Protein AF-G8PL14-F1 (afdb_monomer)

Structure (mmCIF, N/CA/C/O backbone):
data_AF-G8PL14-F1
#
_entry.id   AF-G8PL14-F1
#
loop_
_atom_site.group_PDB
_atom_site.id
_atom_site.type_symbol
_atom_site.label_atom_id
_atom_site.label_alt_id
_atom_site.label_comp_id
_atom_site.label_asym_id
_atom_site.label_entity_id
_atom_site.label_seq_id
_atom_site.pdbx_PDB_ins_code
_atom_site.Cartn_x
_atom_site.Cartn_y
_atom_site.Cartn_z
_atom_site.occupancy
_atom_site.B_iso_or_equiv
_atom_site.auth_seq_id
_atom_site.auth_comp_id
_atom_site.auth_asym_id
_atom_site.auth_atom_id
_atom_site.pdbx_PDB_model_num
ATOM 1 N N . MET A 1 1 ? 2.964 3.978 -21.356 1.00 36.69 1 MET A N 1
ATOM 2 C CA . MET A 1 1 ? 1.702 4.729 -21.143 1.00 36.69 1 MET A CA 1
ATOM 3 C C . MET A 1 1 ? 1.814 5.450 -19.808 1.00 36.69 1 MET A C 1
ATOM 5 O O . MET A 1 1 ? 2.594 4.991 -18.990 1.00 36.69 1 MET A O 1
ATOM 9 N N . ALA A 1 2 ? 1.137 6.583 -19.616 1.00 32.47 2 ALA A N 1
ATOM 10 C CA . ALA A 1 2 ? 1.230 7.364 -18.378 1.00 32.47 2 ALA A CA 1
ATOM 11 C C . ALA A 1 2 ? 0.221 6.846 -17.318 1.00 32.47 2 ALA A C 1
ATOM 13 O O . ALA A 1 2 ? -0.926 6.567 -17.666 1.00 32.47 2 ALA A O 1
ATOM 14 N N . GLU A 1 3 ? 0.666 6.703 -16.066 1.00 41.03 3 GLU A N 1
ATOM 15 C CA . GLU A 1 3 ? 0.015 6.059 -14.896 1.00 41.03 3 GLU A CA 1
ATOM 16 C C . GLU A 1 3 ? -1.159 6.853 -14.267 1.00 41.03 3 GLU A C 1
ATOM 18 O O . GLU A 1 3 ? -0.977 7.760 -13.472 1.00 41.03 3 GLU A O 1
ATOM 23 N N . GLN A 1 4 ? -2.409 6.550 -14.589 1.00 37.94 4 GLN A N 1
ATOM 24 C CA . GLN A 1 4 ? -3.586 7.271 -14.072 1.00 37.94 4 GLN A CA 1
ATOM 25 C C . GLN A 1 4 ? -4.030 6.779 -12.681 1.00 37.94 4 GLN A C 1
ATOM 27 O O . GLN A 1 4 ? -4.187 5.578 -12.494 1.00 37.94 4 GLN A O 1
ATOM 32 N N . GLU A 1 5 ? -4.314 7.669 -11.726 1.00 49.81 5 GLU A N 1
ATOM 33 C CA . GLU A 1 5 ? -4.790 7.301 -10.376 1.00 49.81 5 GLU A CA 1
ATOM 34 C C . GLU A 1 5 ? -5.927 8.220 -9.885 1.00 49.81 5 GLU A C 1
ATOM 36 O O . GLU A 1 5 ? -5.949 9.417 -10.175 1.00 49.81 5 GLU A O 1
ATOM 41 N N . PHE A 1 6 ? -6.888 7.662 -9.141 1.00 47.25 6 PHE A N 1
ATOM 42 C CA . PHE A 1 6 ? -8.080 8.333 -8.613 1.00 47.25 6 PHE A CA 1
ATOM 43 C C . PHE A 1 6 ? -8.421 7.820 -7.206 1.00 47.25 6 PHE A C 1
ATOM 45 O O . PHE A 1 6 ? -8.350 6.623 -6.955 1.00 47.25 6 PHE A O 1
ATOM 52 N N . ALA A 1 7 ? -8.920 8.672 -6.312 1.00 46.69 7 ALA A N 1
ATOM 53 C CA . ALA A 1 7 ? -9.653 8.248 -5.115 1.00 46.69 7 ALA A CA 1
ATOM 54 C C . ALA A 1 7 ? -10.873 9.160 -4.866 1.00 46.69 7 ALA A C 1
ATOM 56 O O . ALA A 1 7 ? -10.832 10.361 -5.159 1.00 46.69 7 ALA A O 1
ATOM 57 N N . THR A 1 8 ?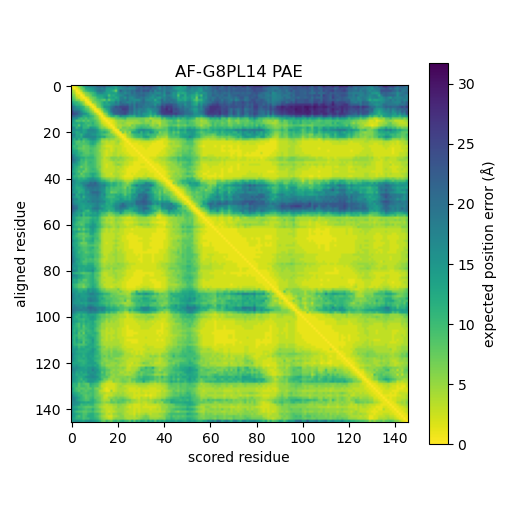 -11.987 8.590 -4.388 1.00 35.84 8 THR A N 1
ATOM 58 C CA . THR A 1 8 ? -13.232 9.331 -4.091 1.00 35.84 8 THR A CA 1
ATOM 59 C C . THR A 1 8 ? -13.254 9.873 -2.654 1.00 35.84 8 THR A C 1
ATOM 61 O O . THR A 1 8 ? -12.596 9.304 -1.780 1.00 35.84 8 THR A O 1
ATOM 64 N N . PRO 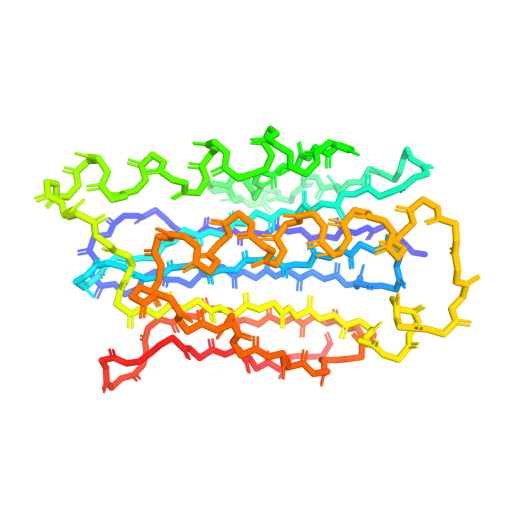A 1 9 ? -13.953 10.998 -2.392 1.00 37.88 9 PRO A N 1
ATOM 65 C CA . PRO A 1 9 ? -13.917 11.657 -1.095 1.00 37.88 9 PRO A CA 1
ATOM 66 C C . PRO A 1 9 ? -14.839 10.987 -0.069 1.00 37.88 9 PRO A C 1
ATOM 68 O O . PRO A 1 9 ? -16.058 10.988 -0.214 1.00 37.88 9 PRO A O 1
ATOM 71 N N . THR A 1 10 ? -14.197 10.542 1.007 1.00 42.09 10 THR A N 1
ATOM 72 C CA . THR A 1 10 ? -14.674 10.382 2.388 1.00 42.09 10 THR A CA 1
ATOM 73 C C . THR A 1 10 ? -16.161 10.095 2.616 1.00 42.09 10 THR A C 1
ATOM 75 O O . THR A 1 10 ? -16.995 11.001 2.637 1.00 42.09 10 THR A O 1
ATOM 78 N N . GLY A 1 11 ? -16.430 8.883 3.096 1.00 36.59 11 GLY A N 1
ATOM 79 C CA . GLY A 1 11 ? -17.196 8.729 4.334 1.00 36.59 11 GLY A CA 1
ATOM 80 C C . GLY A 1 11 ? -17.979 7.438 4.473 1.00 36.59 11 GLY A C 1
ATOM 81 O O . GLY A 1 11 ? -18.261 7.052 5.602 1.00 36.59 11 GLY A O 1
ATOM 82 N N . LEU A 1 12 ? -18.320 6.757 3.377 1.00 39.62 12 LEU A N 1
ATOM 83 C CA . LEU A 1 12 ? -19.232 5.614 3.479 1.00 39.62 12 LEU A CA 1
ATOM 84 C C . LEU A 1 12 ? -19.022 4.458 2.503 1.00 39.62 12 LEU A C 1
ATOM 86 O O . LEU A 1 12 ? -19.677 3.455 2.733 1.00 39.62 12 LEU A O 1
ATOM 90 N N . LEU A 1 13 ? -18.161 4.542 1.480 1.00 50.12 13 LEU A N 1
ATOM 91 C CA . LEU A 1 13 ? -17.788 3.432 0.573 1.00 50.12 13 LEU A CA 1
ATOM 92 C C . LEU A 1 13 ? -16.832 3.984 -0.503 1.00 50.12 13 LEU A C 1
ATOM 94 O O . LEU A 1 13 ? -17.177 4.070 -1.680 1.00 50.12 13 LEU A O 1
ATOM 98 N N . ASP A 1 14 ? -15.649 4.436 -0.097 1.00 57.44 14 ASP A N 1
ATOM 99 C CA . ASP A 1 14 ? -14.700 5.011 -1.047 1.00 57.44 14 ASP A CA 1
ATOM 100 C C . ASP A 1 14 ? -13.897 3.916 -1.725 1.00 57.44 14 ASP A C 1
ATOM 102 O O . ASP A 1 14 ? -13.535 2.903 -1.125 1.00 57.44 14 ASP A O 1
ATOM 106 N N . TYR A 1 15 ? -13.657 4.101 -3.008 1.00 59.50 15 TYR A N 1
ATOM 107 C CA . TYR A 1 15 ? -12.774 3.249 -3.769 1.00 59.50 15 TYR A CA 1
ATOM 108 C C . TYR A 1 15 ? -11.646 4.112 -4.333 1.00 59.50 15 TYR A C 1
ATOM 110 O O . TYR A 1 15 ? -11.844 5.282 -4.661 1.00 59.50 15 TYR A O 1
ATOM 118 N N . ALA A 1 16 ? -10.453 3.542 -4.439 1.00 69.06 16 ALA A N 1
ATOM 119 C CA . ALA A 1 16 ? -9.344 4.121 -5.178 1.00 69.06 16 ALA A CA 1
ATOM 120 C C . ALA A 1 16 ? -9.215 3.365 -6.498 1.00 69.06 16 ALA A C 1
ATOM 122 O O . ALA A 1 16 ? -9.320 2.145 -6.518 1.00 69.06 16 ALA A O 1
ATOM 123 N N . ILE A 1 17 ? -9.033 4.068 -7.605 1.00 65.94 17 ILE A N 1
ATOM 124 C CA . ILE A 1 17 ? -8.652 3.471 -8.877 1.00 65.94 17 ILE A CA 1
ATOM 125 C C . ILE A 1 17 ? -7.186 3.782 -9.104 1.00 65.94 17 ILE A C 1
ATOM 127 O O . ILE A 1 17 ? -6.774 4.930 -9.022 1.00 65.94 17 ILE A O 1
ATOM 131 N N . THR A 1 18 ? -6.410 2.770 -9.429 1.00 68.81 18 THR A N 1
ATOM 132 C CA . THR A 1 18 ? -4.995 2.896 -9.742 1.00 68.81 18 THR A CA 1
ATOM 133 C C . THR A 1 18 ? -4.683 2.200 -11.048 1.00 68.81 18 THR A C 1
ATOM 135 O O . THR A 1 18 ? -5.444 1.328 -11.458 1.00 68.81 18 THR A O 1
ATOM 138 N N . THR A 1 19 ? -3.632 2.595 -11.757 1.00 65.12 19 THR A N 1
ATOM 139 C CA . THR A 1 19 ? -3.311 1.981 -13.045 1.00 65.12 19 THR A CA 1
ATOM 140 C C . THR A 1 19 ? -1.815 1.769 -13.231 1.00 65.12 19 THR A C 1
ATOM 142 O O . THR A 1 19 ? -1.011 2.556 -12.754 1.00 65.12 19 THR A O 1
ATOM 145 N N . THR A 1 20 ? -1.468 0.740 -14.008 1.00 60.06 20 THR A N 1
ATOM 146 C CA . THR A 1 20 ? -0.130 0.458 -14.557 1.00 60.06 20 THR A CA 1
ATOM 147 C C . THR A 1 20 ? 0.956 0.331 -13.485 1.00 60.06 20 THR A C 1
ATOM 149 O O . THR A 1 20 ? 1.778 1.217 -13.288 1.00 60.06 20 THR A O 1
ATOM 152 N N . LEU A 1 21 ? 0.983 -0.814 -12.803 1.00 64.31 21 LEU A N 1
ATOM 153 C CA . LEU A 1 21 ? 1.929 -1.118 -11.723 1.00 64.31 21 LEU A CA 1
ATOM 154 C C . LEU A 1 21 ? 3.172 -1.879 -12.203 1.00 64.31 21 LEU A C 1
ATOM 156 O O . LEU A 1 21 ? 3.772 -2.631 -11.436 1.00 64.31 21 LEU A O 1
ATOM 160 N N . ASN A 1 22 ? 3.551 -1.695 -13.469 1.00 63.53 22 ASN A N 1
ATOM 161 C CA . ASN A 1 22 ? 4.655 -2.421 -14.095 1.00 63.53 22 ASN A CA 1
ATOM 162 C C . ASN A 1 22 ? 5.950 -2.247 -13.289 1.00 63.53 22 ASN A C 1
ATOM 164 O O . ASN A 1 22 ? 6.649 -3.206 -13.014 1.00 63.53 22 ASN A O 1
ATOM 168 N N . SER A 1 23 ? 6.227 -1.030 -12.823 1.00 67.19 23 SER A N 1
ATOM 169 C CA . SER A 1 23 ? 7.461 -0.693 -12.096 1.00 67.19 23 SER A CA 1
ATOM 170 C C . SER A 1 23 ? 7.215 0.082 -10.796 1.00 67.19 23 SER A C 1
ATOM 172 O O . SER A 1 23 ? 8.143 0.629 -10.197 1.00 67.19 23 SER A O 1
ATOM 174 N N . CYS A 1 24 ? 5.966 0.068 -10.329 1.00 79.31 24 CYS A N 1
ATOM 175 C CA . CYS A 1 24 ? 5.523 0.658 -9.071 1.00 79.31 24 CYS A CA 1
ATOM 176 C C . CYS A 1 24 ? 4.967 -0.434 -8.155 1.00 79.31 24 CYS A C 1
ATOM 178 O O . CYS A 1 24 ? 4.434 -1.445 -8.609 1.00 79.31 24 CYS A O 1
ATOM 180 N N . ILE A 1 25 ? 5.070 -0.221 -6.847 1.00 85.19 25 ILE A N 1
ATOM 181 C CA . ILE A 1 25 ? 4.476 -1.105 -5.844 1.00 85.19 25 ILE A CA 1
ATOM 182 C C . ILE A 1 25 ? 3.293 -0.379 -5.232 1.00 85.19 25 ILE A C 1
ATOM 184 O O . ILE A 1 25 ? 3.468 0.585 -4.484 1.00 85.19 25 ILE A O 1
ATOM 188 N N . GLY A 1 26 ? 2.091 -0.854 -5.538 1.00 86.81 26 GLY A N 1
ATOM 189 C CA . GLY A 1 26 ? 0.882 -0.402 -4.881 1.00 86.81 26 GLY A CA 1
ATOM 190 C C . GLY A 1 26 ? 0.800 -0.982 -3.474 1.00 86.81 26 GLY A C 1
ATOM 191 O O . GLY A 1 26 ? 1.067 -2.164 -3.247 1.00 86.81 26 GLY A O 1
ATOM 192 N N . VAL A 1 27 ? 0.422 -0.151 -2.512 1.00 89.38 27 VAL A N 1
ATOM 193 C CA . VAL A 1 27 ? 0.088 -0.571 -1.154 1.00 89.38 27 VAL A CA 1
ATOM 194 C C . VAL A 1 27 ? -1.275 -0.026 -0.773 1.00 89.38 27 VAL A C 1
ATOM 196 O O . VAL A 1 27 ? -1.625 1.112 -1.087 1.00 89.38 27 VAL A O 1
ATOM 199 N N . ALA A 1 28 ? -2.063 -0.848 -0.092 1.00 89.56 28 ALA A N 1
ATOM 200 C CA . ALA A 1 28 ? -3.294 -0.420 0.539 1.00 89.56 28 ALA A CA 1
ATOM 201 C C . ALA A 1 28 ? -3.424 -1.056 1.927 1.00 89.56 28 ALA A C 1
ATOM 203 O O . ALA A 1 28 ? -3.145 -2.241 2.110 1.00 89.56 28 ALA A O 1
ATOM 204 N N . VAL A 1 29 ? -3.834 -0.253 2.906 1.00 90.88 29 VAL A N 1
ATOM 205 C CA . VAL A 1 29 ? -4.033 -0.669 4.301 1.00 90.88 29 VAL A CA 1
ATOM 206 C C . VAL A 1 29 ? -5.435 -0.315 4.757 1.00 90.88 29 VAL A C 1
ATOM 208 O O . VAL A 1 29 ? -5.982 0.704 4.334 1.00 90.88 29 VAL A O 1
ATOM 211 N N . ARG A 1 30 ? -6.006 -1.133 5.639 1.00 90.56 30 ARG A N 1
ATOM 212 C CA . ARG A 1 30 ? -7.331 -0.929 6.226 1.00 90.56 30 ARG A CA 1
ATOM 213 C C . ARG A 1 30 ? -7.240 -0.827 7.745 1.00 90.56 30 ARG A C 1
ATOM 215 O O . ARG A 1 30 ? -6.525 -1.601 8.382 1.00 90.56 30 ARG A O 1
ATOM 222 N N . VAL A 1 31 ? -7.993 0.114 8.307 1.00 89.25 31 VAL A N 1
ATOM 223 C CA . VAL A 1 31 ? -8.245 0.246 9.748 1.00 89.25 31 VAL A CA 1
ATOM 224 C C . VAL A 1 31 ? -9.726 0.570 9.927 1.00 89.25 31 VAL A C 1
ATOM 226 O O . VAL A 1 31 ? -10.225 1.565 9.397 1.00 89.25 31 VAL A O 1
ATOM 229 N N . GLY A 1 32 ? -10.452 -0.305 10.614 1.00 86.94 32 GLY A N 1
ATOM 230 C CA . GLY A 1 32 ? -11.904 -0.267 10.706 1.00 86.94 32 GLY A CA 1
ATOM 231 C C . GLY A 1 32 ? -12.557 -0.251 9.322 1.00 86.94 32 GLY A C 1
ATOM 232 O O . GLY A 1 32 ? -12.317 -1.124 8.481 1.00 86.94 32 GLY A O 1
ATOM 233 N N . ASN A 1 33 ? -13.367 0.785 9.090 1.00 84.38 33 ASN A N 1
ATOM 234 C CA . ASN A 1 33 ? -14.126 1.004 7.854 1.00 84.38 33 ASN A CA 1
ATOM 235 C C . ASN A 1 33 ? -13.449 1.992 6.894 1.00 84.38 33 ASN A C 1
ATOM 237 O O . ASN A 1 33 ? -14.088 2.484 5.963 1.00 84.38 33 ASN A O 1
ATOM 241 N N . ARG A 1 34 ? -12.173 2.313 7.117 1.00 82.00 34 ARG A N 1
ATOM 242 C CA . ARG A 1 34 ? -11.393 3.206 6.259 1.00 82.00 34 ARG A CA 1
ATOM 243 C C . ARG A 1 34 ? -10.200 2.459 5.694 1.00 82.00 34 ARG A C 1
ATOM 245 O O . ARG A 1 34 ? -9.646 1.562 6.327 1.00 82.00 34 ARG A O 1
ATOM 252 N N . PHE A 1 35 ? -9.798 2.846 4.494 1.00 85.94 35 PHE A N 1
ATOM 253 C CA . PHE A 1 35 ? -8.559 2.378 3.900 1.00 85.94 35 PHE A CA 1
ATOM 254 C C . PHE A 1 35 ? -7.772 3.567 3.358 1.00 85.94 35 PHE A C 1
ATOM 256 O O . PHE A 1 35 ? -8.326 4.638 3.102 1.00 85.94 35 PHE A O 1
ATOM 263 N N . MET A 1 36 ? -6.472 3.367 3.206 1.00 84.19 36 MET A N 1
ATOM 264 C CA . MET A 1 36 ? -5.558 4.308 2.579 1.00 84.19 36 MET A CA 1
ATOM 265 C C . MET A 1 36 ? -4.722 3.542 1.567 1.00 84.19 36 MET A C 1
ATOM 267 O O . MET A 1 36 ? -4.386 2.380 1.801 1.00 84.19 36 MET A O 1
ATOM 271 N N . SER A 1 37 ? -4.402 4.177 0.444 1.00 85.31 37 SER A N 1
ATOM 272 C CA . SER A 1 37 ? -3.552 3.590 -0.585 1.00 85.31 37 SER A CA 1
ATOM 273 C C . SER A 1 37 ? -2.466 4.566 -1.009 1.00 85.31 37 SER A C 1
ATOM 275 O O . SER A 1 37 ? -2.669 5.780 -0.991 1.00 85.31 37 SER A O 1
ATOM 277 N N . ALA A 1 38 ? -1.304 4.016 -1.339 1.00 84.75 38 ALA A N 1
ATOM 278 C CA . ALA A 1 38 ? -0.136 4.748 -1.779 1.00 84.75 38 ALA A CA 1
ATOM 279 C C . ALA A 1 38 ? 0.705 3.890 -2.720 1.00 84.75 38 ALA A C 1
ATOM 281 O O . ALA A 1 38 ? 0.541 2.670 -2.789 1.00 84.75 38 ALA A O 1
ATOM 282 N N . HIS A 1 39 ? 1.615 4.540 -3.426 1.00 85.19 39 HIS A N 1
ATOM 283 C CA . HIS A 1 39 ? 2.493 3.932 -4.403 1.00 85.19 39 HIS A CA 1
ATOM 284 C C . HIS A 1 39 ? 3.955 4.183 -4.040 1.00 85.19 39 HIS A C 1
ATOM 286 O O . HIS A 1 39 ? 4.383 5.321 -3.841 1.00 85.19 39 HIS A O 1
ATOM 292 N N . LEU A 1 40 ? 4.737 3.110 -3.994 1.00 86.25 40 LEU A N 1
ATOM 293 C CA . LEU A 1 40 ? 6.189 3.192 -4.028 1.00 86.25 40 LEU A CA 1
ATOM 294 C C . LEU A 1 40 ? 6.631 3.174 -5.488 1.00 86.25 40 LEU A C 1
ATOM 296 O O . LEU A 1 40 ? 6.575 2.141 -6.155 1.00 86.25 40 LEU A O 1
ATOM 300 N N . VAL A 1 41 ? 7.035 4.342 -5.972 1.00 82.50 41 VAL A N 1
ATOM 301 C CA . VAL A 1 41 ? 7.331 4.598 -7.380 1.00 82.50 41 VAL A CA 1
ATOM 302 C C . VAL A 1 41 ? 8.830 4.573 -7.604 1.00 82.50 41 VAL A C 1
ATOM 304 O O . VAL A 1 41 ? 9.562 5.389 -7.053 1.00 82.50 41 VAL A O 1
ATOM 307 N N . MET A 1 42 ? 9.307 3.658 -8.436 1.00 71.75 42 MET A N 1
ATOM 308 C CA . MET A 1 42 ? 10.723 3.599 -8.784 1.00 71.75 42 MET A CA 1
ATOM 309 C C . MET A 1 42 ? 10.985 4.349 -10.097 1.00 71.75 42 MET A C 1
ATOM 311 O O . MET A 1 42 ? 10.088 4.593 -10.896 1.00 71.75 42 MET A O 1
ATOM 315 N N . TYR A 1 43 ? 12.239 4.748 -10.319 1.00 64.50 43 TYR A N 1
ATOM 316 C CA . TYR A 1 43 ? 12.710 5.297 -11.602 1.00 64.50 43 TYR A CA 1
ATOM 317 C C . TYR A 1 43 ? 12.061 6.614 -12.071 1.00 64.50 43 TYR A C 1
ATOM 319 O O . TYR A 1 43 ? 12.094 6.930 -13.258 1.00 64.50 43 TYR A O 1
ATOM 327 N N . GLY A 1 44 ? 11.535 7.425 -11.146 1.00 55.28 44 GLY A N 1
ATOM 328 C CA . GLY A 1 44 ? 11.039 8.771 -11.461 1.00 55.28 44 GLY A CA 1
ATOM 329 C C . GLY A 1 44 ? 9.771 8.782 -12.314 1.00 55.28 44 GLY A C 1
ATOM 330 O O . GLY A 1 44 ? 9.487 9.784 -12.972 1.00 55.28 44 GLY A O 1
ATOM 331 N N . GLN A 1 45 ? 9.024 7.677 -12.316 1.00 57.09 45 GLN A N 1
ATOM 332 C CA . GLN A 1 45 ? 7.719 7.632 -12.950 1.00 57.09 45 GLN A CA 1
ATOM 333 C C . GLN A 1 45 ? 6.781 8.660 -12.325 1.00 57.09 45 GLN A C 1
ATOM 335 O O . GLN A 1 45 ? 6.778 8.905 -11.119 1.00 57.09 45 GLN A O 1
ATOM 340 N N . GLN A 1 46 ? 6.027 9.326 -13.189 1.00 53.25 46 GLN A N 1
ATOM 341 C CA . GLN A 1 46 ? 4.971 10.222 -12.767 1.00 53.25 46 GLN A CA 1
ATOM 342 C C . GLN A 1 46 ? 3.654 9.493 -12.927 1.00 53.25 46 GLN A C 1
ATOM 344 O O . GLN A 1 46 ? 3.320 9.052 -14.026 1.00 53.25 46 GLN A O 1
ATOM 349 N N . ILE A 1 47 ? 2.899 9.476 -11.840 1.00 55.72 47 ILE A N 1
ATOM 350 C CA . ILE A 1 47 ? 1.486 9.140 -11.827 1.00 55.72 47 ILE A CA 1
ATOM 351 C C . ILE A 1 47 ? 0.717 10.380 -12.303 1.00 55.72 47 ILE A C 1
ATOM 353 O O . ILE A 1 47 ? 0.586 11.333 -11.522 1.00 55.72 47 ILE A O 1
ATOM 357 N N . PRO A 1 48 ? 0.267 10.476 -13.575 1.00 48.81 48 PRO A N 1
ATOM 358 C CA . PRO A 1 48 ? -0.606 11.544 -14.015 1.00 48.81 48 PRO A CA 1
ATOM 359 C C . PRO A 1 48 ? -1.844 11.673 -13.134 1.00 48.81 48 PRO A C 1
ATOM 361 O O . PRO A 1 48 ? -2.657 10.762 -12.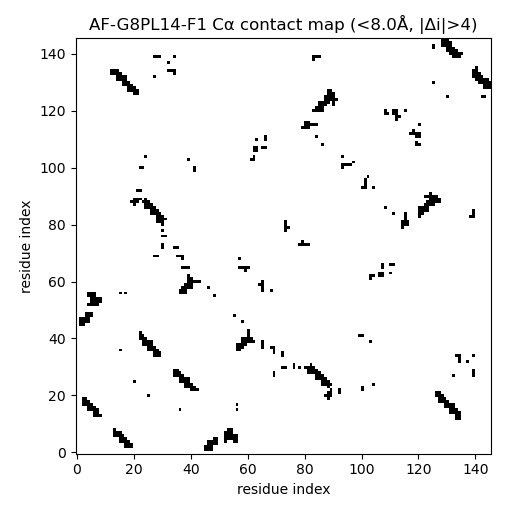967 1.00 48.81 48 PRO A O 1
ATOM 364 N N . TYR A 1 49 ? -2.007 12.899 -12.652 1.00 45.62 49 TYR A N 1
ATOM 365 C CA . TYR A 1 49 ? -3.242 13.405 -12.087 1.00 45.62 49 TYR A CA 1
ATOM 366 C C . TYR A 1 49 ? -4.393 13.226 -13.080 1.00 45.62 49 TYR A C 1
ATOM 368 O O . TYR A 1 49 ? -4.279 13.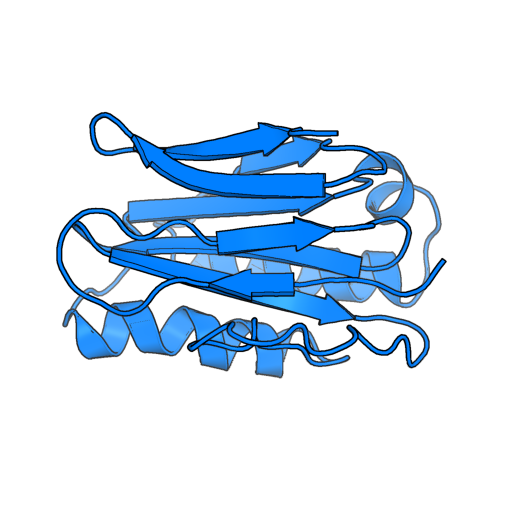624 -14.244 1.00 45.62 49 TYR A O 1
ATOM 376 N N . VAL A 1 50 ? -5.525 12.697 -12.613 1.00 47.19 50 VAL A N 1
ATOM 377 C CA . VAL A 1 50 ? -6.746 12.673 -13.416 1.00 47.19 50 VAL A CA 1
ATOM 378 C C . VAL A 1 50 ? -7.864 13.439 -12.727 1.00 47.19 50 VAL A C 1
ATOM 380 O O . VAL A 1 50 ? -8.373 13.042 -11.686 1.00 47.19 50 VAL A O 1
ATOM 383 N N . ALA A 1 51 ? -8.291 14.544 -13.331 1.00 39.69 51 ALA A N 1
ATOM 384 C CA . ALA A 1 51 ? -9.490 15.256 -12.904 1.00 39.69 51 ALA A CA 1
ATOM 385 C C . ALA A 1 51 ? -10.754 14.413 -13.198 1.00 39.69 51 ALA A C 1
ATOM 387 O O . ALA A 1 51 ? -10.822 13.792 -14.261 1.00 39.69 51 ALA A O 1
ATOM 388 N N . PRO A 1 52 ? -11.781 14.401 -12.325 1.00 45.59 52 PRO A N 1
ATOM 389 C CA . PRO A 1 52 ? -11.952 15.184 -11.102 1.00 45.59 52 PRO A CA 1
ATOM 390 C C . PRO A 1 52 ? -11.606 14.367 -9.842 1.00 45.59 52 PRO A C 1
ATOM 392 O O . PRO A 1 52 ? -12.409 14.300 -8.911 1.00 45.59 52 PRO A O 1
ATOM 395 N N . ALA A 1 53 ? -10.455 13.684 -9.805 1.00 50.16 53 ALA A N 1
ATOM 396 C CA . ALA A 1 53 ? -10.045 12.965 -8.603 1.00 50.16 53 ALA A CA 1
ATOM 397 C C . ALA A 1 53 ? -9.878 13.958 -7.445 1.00 50.16 53 ALA A C 1
ATOM 399 O O . ALA A 1 53 ? -8.992 14.814 -7.455 1.00 50.16 53 ALA A O 1
ATOM 400 N N . ASN A 1 54 ? -10.752 13.836 -6.448 1.00 45.50 54 ASN A N 1
ATOM 401 C CA . ASN A 1 54 ? -10.714 14.649 -5.234 1.00 45.50 54 ASN A CA 1
ATOM 402 C C . ASN A 1 54 ? -9.586 14.205 -4.288 1.00 45.50 54 ASN A C 1
ATOM 404 O O . ASN A 1 54 ? -9.243 14.932 -3.361 1.00 45.50 54 ASN A O 1
ATOM 408 N N . LEU A 1 55 ? -8.997 13.031 -4.532 1.00 49.72 55 LEU A N 1
ATOM 409 C CA . LEU A 1 55 ? -7.827 12.520 -3.834 1.00 49.72 55 LEU A CA 1
ATOM 410 C C . LEU A 1 55 ? -6.819 11.982 -4.852 1.00 49.72 55 LEU A C 1
ATOM 412 O O . LEU A 1 55 ? -7.114 11.079 -5.635 1.00 49.72 55 LEU A O 1
ATOM 416 N N . GLN A 1 56 ? -5.623 12.561 -4.815 1.00 56.34 56 GLN A N 1
ATOM 417 C CA . GLN A 1 56 ? -4.436 12.025 -5.462 1.00 56.34 56 GLN A CA 1
ATOM 418 C C . GLN A 1 56 ? -3.951 10.834 -4.629 1.00 56.34 56 GLN A C 1
ATOM 420 O O . GLN A 1 56 ? -3.820 10.955 -3.408 1.00 56.34 56 GLN A O 1
ATOM 425 N N . ILE A 1 57 ? -3.700 9.688 -5.260 1.00 67.12 57 ILE A N 1
ATOM 426 C CA . ILE A 1 57 ? -3.003 8.596 -4.578 1.00 67.12 57 ILE A CA 1
ATOM 427 C C . ILE A 1 57 ? -1.579 9.078 -4.286 1.00 67.12 57 ILE A C 1
ATOM 429 O O . ILE A 1 57 ? -0.888 9.639 -5.142 1.00 67.12 57 ILE A O 1
ATOM 433 N N . PHE A 1 58 ? -1.173 8.927 -3.029 1.00 76.81 58 PHE A N 1
ATOM 434 C CA . PHE A 1 58 ? 0.138 9.364 -2.582 1.00 76.81 58 PHE A CA 1
ATOM 435 C C . PHE A 1 58 ? 1.225 8.516 -3.226 1.00 76.81 58 PHE A C 1
ATOM 437 O O . PHE A 1 58 ? 1.120 7.291 -3.253 1.00 76.81 58 PHE A O 1
ATOM 444 N N . ASN A 1 59 ? 2.300 9.154 -3.673 1.00 80.44 59 ASN A N 1
ATOM 445 C CA . ASN A 1 59 ? 3.442 8.452 -4.222 1.00 80.44 59 ASN A CA 1
ATOM 446 C C . ASN A 1 59 ? 4.769 9.020 -3.732 1.00 80.44 59 ASN A C 1
ATOM 448 O O . ASN A 1 59 ? 4.901 10.218 -3.484 1.00 80.44 59 ASN A O 1
ATOM 452 N N . ALA A 1 60 ? 5.749 8.134 -3.578 1.00 82.00 60 ALA A N 1
ATOM 453 C CA . ALA A 1 60 ? 7.125 8.489 -3.266 1.00 82.00 60 ALA A CA 1
ATOM 454 C C . ALA A 1 60 ? 8.081 7.398 -3.766 1.00 82.00 60 ALA A C 1
ATOM 456 O O . ALA A 1 60 ? 7.685 6.247 -3.927 1.00 82.00 60 ALA A O 1
ATOM 457 N N . ALA A 1 61 ? 9.352 7.753 -3.965 1.00 83.75 61 ALA A N 1
ATOM 458 C CA . ALA A 1 61 ? 10.403 6.802 -4.347 1.00 83.75 61 ALA A CA 1
ATOM 459 C C . ALA A 1 61 ? 11.045 6.065 -3.163 1.00 83.75 61 ALA A C 1
ATOM 461 O O . ALA A 1 61 ? 11.879 5.181 -3.347 1.00 83.75 61 ALA A O 1
ATOM 462 N N . ASP A 1 62 ? 10.655 6.433 -1.946 1.00 87.81 62 ASP A N 1
ATOM 463 C CA . ASP A 1 62 ? 11.212 5.925 -0.704 1.00 87.81 62 ASP A CA 1
ATOM 464 C C . ASP A 1 62 ? 10.153 5.144 0.087 1.00 87.81 62 ASP A C 1
ATOM 466 O O . ASP A 1 62 ? 9.051 5.637 0.347 1.00 87.81 62 ASP A O 1
ATOM 470 N N . ALA A 1 63 ? 10.492 3.910 0.467 1.00 91.44 63 ALA A N 1
ATOM 471 C CA . ALA A 1 63 ? 9.577 2.995 1.143 1.00 91.44 63 ALA A CA 1
ATOM 472 C C . ALA A 1 63 ? 9.174 3.493 2.538 1.00 91.44 63 ALA A C 1
ATOM 474 O O . ALA A 1 63 ? 8.031 3.293 2.947 1.00 91.44 63 ALA A O 1
ATOM 475 N N . ASP A 1 64 ? 10.084 4.155 3.256 1.00 93.81 64 ASP A N 1
ATOM 476 C CA . ASP A 1 64 ? 9.816 4.723 4.577 1.00 93.81 64 ASP A CA 1
ATOM 477 C C . ASP A 1 64 ? 8.821 5.893 4.493 1.00 93.81 64 ASP A C 1
ATOM 479 O O . ASP A 1 64 ? 7.908 5.991 5.311 1.00 93.81 64 ASP A O 1
ATOM 483 N N . THR A 1 65 ? 8.928 6.725 3.457 1.00 90.56 65 THR A N 1
ATOM 484 C CA . THR A 1 65 ? 7.996 7.825 3.168 1.00 90.56 65 THR A CA 1
ATOM 485 C C . THR A 1 65 ? 6.602 7.310 2.798 1.00 90.56 65 THR A C 1
ATOM 487 O O . THR A 1 65 ? 5.605 7.785 3.347 1.00 90.56 65 THR A O 1
ATOM 490 N N . VAL A 1 66 ? 6.515 6.301 1.920 1.00 90.38 66 VAL A N 1
ATOM 491 C CA . VAL A 1 66 ? 5.244 5.621 1.599 1.00 90.38 66 VAL A CA 1
ATOM 492 C C . VAL A 1 66 ? 4.629 5.008 2.852 1.00 90.38 66 VAL A C 1
ATOM 494 O O . VAL A 1 66 ? 3.433 5.171 3.098 1.00 90.38 66 VAL A O 1
ATOM 497 N N . PHE A 1 67 ? 5.449 4.344 3.669 1.00 94.25 67 PHE A N 1
ATOM 498 C CA . PHE A 1 67 ? 5.003 3.751 4.919 1.00 94.25 67 PHE A CA 1
ATOM 499 C C . PHE A 1 67 ? 4.474 4.805 5.897 1.00 94.25 67 PHE A C 1
ATOM 501 O O . PHE A 1 67 ? 3.372 4.644 6.404 1.00 94.25 67 PHE A O 1
ATOM 508 N N . ALA A 1 68 ? 5.199 5.899 6.135 1.00 90.94 68 ALA A N 1
ATOM 509 C CA . ALA A 1 68 ? 4.767 6.957 7.048 1.00 90.94 68 ALA A CA 1
ATOM 510 C C . ALA A 1 68 ? 3.408 7.557 6.647 1.00 90.94 68 ALA A C 1
ATOM 512 O O . ALA A 1 68 ? 2.582 7.853 7.513 1.00 90.94 68 ALA A O 1
ATOM 513 N N . TYR A 1 69 ? 3.153 7.685 5.340 1.00 89.12 69 TYR A N 1
ATOM 514 C CA . TYR A 1 69 ? 1.855 8.118 4.832 1.00 89.12 69 TYR A CA 1
ATOM 515 C C . TYR A 1 69 ? 0.741 7.133 5.212 1.00 89.12 69 TYR A C 1
ATOM 517 O O . TYR A 1 69 ? -0.204 7.529 5.894 1.00 89.12 69 TYR A O 1
ATOM 525 N N . ILE A 1 70 ? 0.865 5.847 4.855 1.00 89.88 70 ILE A N 1
ATOM 526 C CA . ILE A 1 70 ? -0.170 4.836 5.160 1.00 89.88 70 ILE A CA 1
ATOM 527 C C . ILE A 1 70 ? -0.316 4.569 6.666 1.00 89.88 70 ILE A C 1
ATOM 529 O O . ILE A 1 70 ? -1.415 4.309 7.154 1.00 89.88 70 ILE A O 1
ATOM 533 N N . ASP A 1 71 ? 0.773 4.698 7.423 1.00 94.19 71 ASP A N 1
ATOM 534 C CA . ASP A 1 71 ? 0.811 4.563 8.879 1.00 94.19 71 ASP A CA 1
ATOM 535 C C . ASP A 1 71 ? 0.040 5.690 9.577 1.00 94.19 71 ASP A C 1
ATOM 537 O O . ASP A 1 71 ? -0.503 5.496 10.663 1.00 94.19 71 ASP A O 1
ATOM 541 N N . SER A 1 72 ? -0.117 6.850 8.931 1.00 89.62 72 SER A N 1
ATOM 542 C CA . SER A 1 72 ? -0.957 7.924 9.464 1.00 89.62 72 SER A CA 1
ATOM 543 C C . SER A 1 72 ? -2.419 7.499 9.646 1.00 89.62 72 SER A C 1
ATOM 545 O O . SER A 1 72 ? -3.077 8.012 10.551 1.00 89.62 72 SER A O 1
ATOM 547 N N . LEU A 1 73 ? -2.920 6.520 8.874 1.00 89.31 73 LEU A N 1
ATOM 548 C CA . LEU A 1 73 ? -4.287 6.020 9.029 1.00 89.31 73 LEU A CA 1
ATOM 549 C C . LEU A 1 73 ? -4.501 5.377 10.404 1.00 89.31 73 LEU A C 1
ATOM 551 O O . LEU A 1 73 ? -5.480 5.698 11.072 1.00 89.31 73 LEU A O 1
ATOM 555 N N . ARG A 1 74 ? -3.582 4.516 10.871 1.00 92.44 74 ARG A N 1
ATOM 556 C CA . ARG A 1 74 ? -3.737 3.884 12.197 1.00 92.44 74 ARG A CA 1
ATOM 557 C C . ARG A 1 74 ? -3.728 4.934 13.305 1.00 92.44 74 ARG A C 1
ATOM 559 O O . ARG A 1 74 ? -4.456 4.798 14.279 1.00 92.44 74 ARG A O 1
ATOM 566 N N . LEU A 1 75 ? -2.922 5.987 13.144 1.00 91.25 75 LEU A N 1
ATOM 567 C CA . LEU A 1 75 ? -2.836 7.083 14.106 1.00 91.25 75 LEU A CA 1
ATOM 568 C C . LEU A 1 75 ? -4.132 7.902 14.132 1.00 91.25 75 LEU A C 1
ATOM 570 O O . LEU A 1 75 ? -4.623 8.211 15.211 1.00 91.25 75 LEU A O 1
ATOM 574 N N . GLN A 1 76 ? -4.709 8.203 12.965 1.00 87.19 76 GLN A N 1
ATOM 575 C CA . GLN A 1 76 ? -5.997 8.898 12.851 1.00 87.19 76 GLN A CA 1
ATOM 576 C C . GLN A 1 76 ? -7.146 8.095 13.478 1.00 87.19 76 GLN A C 1
ATOM 578 O O . GLN A 1 76 ? -8.015 8.673 14.123 1.00 87.19 76 GLN A O 1
ATOM 583 N N . GLU A 1 77 ? -7.121 6.770 13.328 1.00 88.06 77 GLU A N 1
ATOM 584 C CA . GLU A 1 77 ? -8.135 5.855 13.868 1.00 88.06 77 GLU A CA 1
ATOM 585 C C . GLU A 1 77 ? -7.847 5.389 15.307 1.00 88.06 77 GLU A 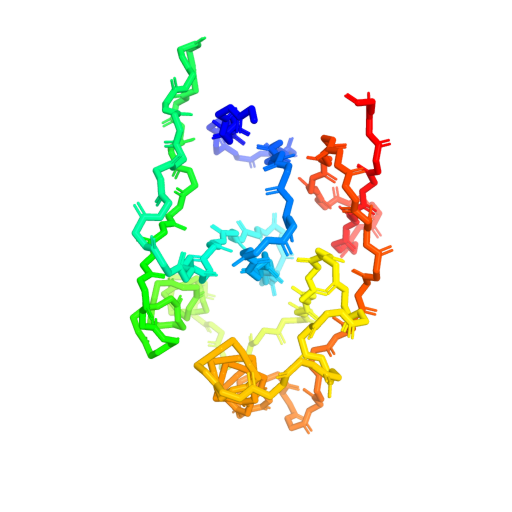C 1
ATOM 587 O O . GLU A 1 77 ? -8.570 4.550 15.840 1.00 88.06 77 GLU A O 1
ATOM 592 N N . ASN A 1 78 ? -6.797 5.908 15.958 1.00 92.88 78 ASN A N 1
ATOM 593 C CA . ASN A 1 78 ? -6.343 5.477 17.289 1.00 92.88 78 ASN A CA 1
ATOM 594 C C . ASN A 1 78 ? -6.115 3.954 17.415 1.00 92.88 78 ASN A C 1
ATOM 596 O O . ASN A 1 78 ? -6.342 3.363 18.473 1.00 92.88 78 ASN A O 1
ATOM 600 N N . SER A 1 79 ? -5.636 3.314 16.348 1.00 92.94 79 SER A N 1
ATOM 601 C CA . SER A 1 79 ? -5.298 1.891 16.322 1.00 92.94 79 SER A CA 1
ATOM 602 C C . SER A 1 79 ? -3.792 1.652 16.466 1.00 92.94 79 SER A C 1
ATOM 604 O O . SER A 1 79 ? -2.951 2.367 15.911 1.00 92.94 79 SER A O 1
ATOM 606 N N . ALA A 1 80 ? -3.435 0.588 17.187 1.00 93.94 80 ALA A N 1
ATOM 607 C CA . ALA A 1 80 ? -2.054 0.124 17.293 1.00 93.94 80 ALA A CA 1
ATOM 608 C C . ALA A 1 80 ? -1.562 -0.564 16.006 1.00 93.94 80 ALA A C 1
ATOM 610 O O . ALA A 1 80 ? -0.368 -0.510 15.708 1.00 93.94 80 ALA A O 1
ATOM 611 N N . ASN A 1 81 ? -2.471 -1.190 15.252 1.00 96.06 81 ASN A N 1
ATOM 612 C CA . ASN A 1 81 ? -2.162 -1.999 14.075 1.00 96.06 81 ASN A CA 1
ATOM 613 C C . ASN A 1 81 ? -3.127 -1.713 12.915 1.00 96.06 81 ASN A C 1
ATOM 615 O O . ASN A 1 81 ? -4.216 -1.168 13.103 1.00 96.06 81 ASN A O 1
ATOM 619 N N . P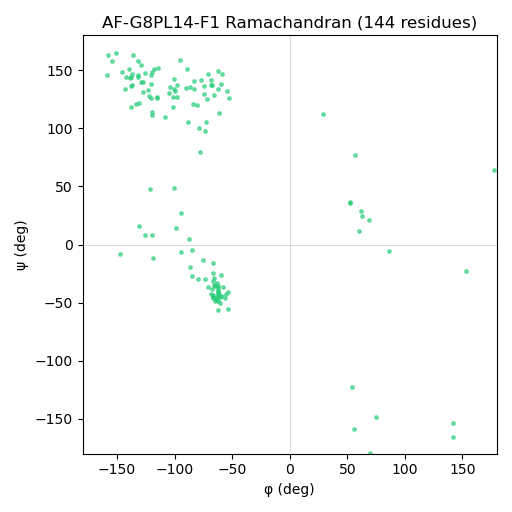HE A 1 82 ? -2.729 -2.124 11.717 1.00 94.00 82 PHE A N 1
ATOM 620 C CA . PHE A 1 82 ? -3.634 -2.336 10.598 1.00 94.00 82 PHE A CA 1
ATOM 621 C C . PHE A 1 82 ? -4.494 -3.578 10.850 1.00 94.00 82 PHE A C 1
ATOM 623 O O . PHE A 1 82 ? -4.025 -4.553 11.442 1.00 94.00 82 PHE A O 1
ATOM 630 N N . ASP A 1 83 ? -5.736 -3.545 10.374 1.00 92.81 83 ASP A N 1
ATOM 631 C CA . ASP A 1 83 ? -6.586 -4.738 10.329 1.00 92.81 83 ASP A CA 1
ATOM 632 C C . ASP A 1 83 ? -6.236 -5.614 9.124 1.00 92.81 83 ASP A C 1
ATOM 634 O O . ASP A 1 83 ? -6.437 -6.826 9.142 1.00 92.81 83 ASP A O 1
ATOM 638 N N . GLU A 1 84 ? -5.753 -4.985 8.051 1.00 92.69 84 GLU A N 1
ATOM 639 C CA . GLU A 1 84 ? -5.405 -5.641 6.800 1.00 92.69 84 GLU A CA 1
ATOM 640 C C . GLU A 1 84 ? -4.422 -4.778 6.007 1.00 92.69 84 GLU A C 1
ATOM 642 O O . GLU A 1 84 ? -4.508 -3.546 6.013 1.00 92.69 84 GLU A O 1
ATOM 647 N N . ALA A 1 85 ? -3.506 -5.425 5.291 1.00 92.50 85 ALA A N 1
ATOM 648 C CA . ALA A 1 85 ? -2.578 -4.764 4.389 1.00 92.50 85 ALA A CA 1
ATOM 649 C C . ALA A 1 85 ? -2.339 -5.621 3.145 1.00 92.50 85 ALA A C 1
ATOM 651 O O . ALA A 1 85 ? -2.078 -6.823 3.252 1.00 92.50 85 ALA A O 1
ATOM 652 N N . ILE A 1 86 ? -2.395 -4.988 1.974 1.00 91.81 86 ILE A N 1
ATOM 653 C CA . ILE A 1 86 ? -2.163 -5.629 0.682 1.00 91.81 86 ILE A CA 1
ATOM 654 C C . ILE A 1 86 ? -1.101 -4.846 -0.091 1.00 91.81 86 ILE A C 1
ATOM 656 O O . ILE A 1 86 ? -1.183 -3.624 -0.215 1.00 91.81 86 ILE A O 1
ATOM 660 N N . LEU A 1 87 ? -0.116 -5.565 -0.625 1.00 90.19 87 LEU A N 1
ATOM 661 C CA . LEU A 1 87 ? 0.797 -5.092 -1.663 1.00 90.19 87 LEU A CA 1
ATOM 662 C C . LEU A 1 87 ? 0.319 -5.632 -3.010 1.00 90.19 87 LEU A C 1
ATOM 664 O O . LEU A 1 87 ? 0.021 -6.822 -3.112 1.00 90.19 87 LEU A O 1
ATOM 668 N N . PHE A 1 88 ? 0.237 -4.783 -4.029 1.00 87.06 88 PHE A N 1
ATOM 669 C CA . PHE A 1 88 ? -0.322 -5.153 -5.329 1.00 87.06 88 PHE A CA 1
ATOM 670 C C . PHE A 1 88 ? 0.370 -4.466 -6.516 1.00 87.06 88 PHE A C 1
ATOM 672 O O . PHE A 1 88 ? 0.907 -3.366 -6.381 1.00 87.06 88 PHE A O 1
ATOM 679 N N . GLY A 1 89 ? 0.414 -5.163 -7.650 1.00 82.94 89 GLY A N 1
ATOM 680 C CA . GLY A 1 89 ? 1.114 -4.778 -8.880 1.00 82.94 89 GLY A CA 1
ATOM 681 C C . GLY A 1 89 ? 1.754 -5.982 -9.563 1.00 82.94 89 GLY A C 1
ATOM 682 O O . GLY A 1 89 ? 1.272 -7.095 -9.363 1.00 82.94 89 GLY A O 1
ATOM 683 N N . ALA A 1 90 ? 2.825 -5.778 -10.336 1.00 76.94 90 ALA A N 1
ATOM 684 C CA . ALA A 1 90 ? 3.568 -6.860 -10.991 1.00 76.94 90 ALA A CA 1
ATOM 685 C C . ALA A 1 90 ? 4.495 -7.585 -9.989 1.00 76.94 90 ALA A C 1
ATOM 687 O O . ALA A 1 90 ? 5.697 -7.318 -9.902 1.00 76.94 90 ALA A O 1
ATOM 688 N N . THR A 1 91 ? 3.934 -8.484 -9.173 1.00 70.50 91 THR A N 1
ATOM 689 C CA . THR A 1 91 ? 4.651 -9.056 -8.015 1.00 70.50 91 THR A CA 1
ATOM 690 C C . THR A 1 91 ? 5.847 -9.921 -8.404 1.00 70.50 91 THR A C 1
ATOM 692 O O . THR A 1 91 ? 6.832 -9.979 -7.655 1.00 70.50 91 THR A O 1
ATOM 695 N N . ASP A 1 92 ? 5.787 -10.551 -9.579 1.00 70.94 92 ASP A N 1
ATOM 696 C CA . ASP A 1 92 ? 6.892 -11.323 -10.142 1.00 70.94 92 ASP A CA 1
ATOM 697 C C . ASP A 1 92 ? 8.103 -10.442 -10.476 1.00 70.94 92 ASP A C 1
ATOM 699 O O . ASP A 1 92 ? 9.243 -10.863 -10.252 1.00 70.94 92 ASP A O 1
ATOM 703 N N . GLU A 1 93 ? 7.892 -9.201 -10.925 1.00 68.94 93 GLU A N 1
ATOM 704 C CA . GLU A 1 93 ? 8.994 -8.278 -11.196 1.00 68.94 93 GLU A CA 1
ATOM 705 C C . GLU A 1 93 ? 9.711 -7.888 -9.903 1.00 68.94 93 GLU A C 1
ATOM 707 O O . GLU A 1 93 ? 10.939 -7.946 -9.830 1.00 68.94 93 GLU A O 1
ATOM 712 N N . TRP A 1 94 ? 8.977 -7.585 -8.831 1.00 75.94 94 TRP A N 1
ATOM 713 C CA . TRP A 1 94 ? 9.573 -7.136 -7.567 1.00 75.94 94 TRP A CA 1
ATOM 714 C C . TRP A 1 94 ? 10.463 -8.188 -6.913 1.00 75.94 94 TRP A C 1
ATOM 716 O O . TRP A 1 94 ? 11.439 -7.854 -6.236 1.00 75.94 94 TRP A O 1
ATOM 726 N N . ARG A 1 95 ? 10.106 -9.465 -7.080 1.00 69.62 95 ARG A N 1
ATOM 727 C CA . ARG A 1 95 ? 10.793 -10.590 -6.438 1.00 69.62 95 ARG A CA 1
ATOM 728 C C . ARG A 1 95 ? 12.012 -11.054 -7.226 1.00 69.62 95 ARG A C 1
ATOM 730 O O . ARG A 1 95 ? 12.942 -11.568 -6.610 1.00 69.62 95 ARG A O 1
ATOM 737 N N . ASN A 1 96 ? 12.020 -10.850 -8.545 1.00 68.38 96 ASN A N 1
ATOM 738 C CA . ASN A 1 96 ? 12.970 -11.514 -9.438 1.00 68.38 96 ASN A CA 1
ATOM 739 C C . ASN A 1 96 ? 13.904 -10.568 -10.214 1.00 68.38 96 ASN A C 1
ATOM 741 O O . ASN A 1 96 ? 14.881 -11.046 -10.786 1.00 68.38 96 ASN A O 1
ATOM 745 N N . THR A 1 97 ? 13.662 -9.250 -10.234 1.00 65.50 97 THR A N 1
ATOM 746 C CA . THR A 1 97 ? 14.509 -8.298 -10.993 1.00 65.50 97 THR A CA 1
ATOM 747 C C . THR A 1 97 ? 15.733 -7.783 -10.227 1.00 65.50 97 THR A C 1
ATOM 749 O O . THR A 1 97 ? 16.706 -7.349 -10.844 1.00 65.50 97 THR A O 1
ATOM 752 N N . GLY A 1 98 ? 15.738 -7.878 -8.892 1.00 71.56 98 GLY A N 1
ATOM 753 C CA . GLY A 1 98 ? 16.815 -7.361 -8.045 1.00 71.56 98 GLY A CA 1
ATOM 754 C C . GLY A 1 98 ? 16.877 -5.826 -7.999 1.00 71.56 98 GLY A C 1
ATOM 755 O O . GLY A 1 98 ? 16.073 -5.109 -8.591 1.00 71.56 98 GLY A O 1
ATOM 756 N N . GLY A 1 99 ? 17.847 -5.284 -7.259 1.00 82.19 99 GLY A N 1
ATOM 757 C CA . GLY A 1 99 ? 18.098 -3.838 -7.221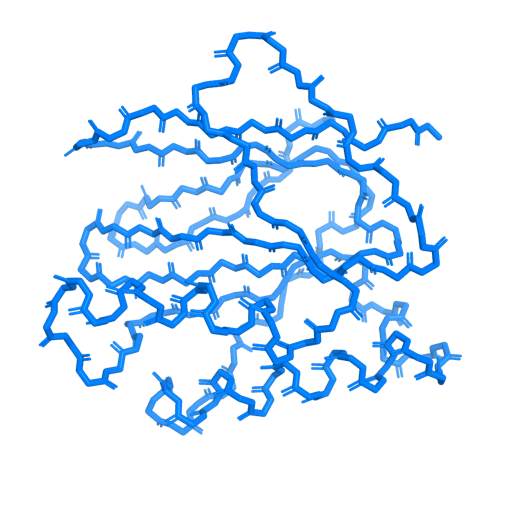 1.00 82.19 99 GLY A CA 1
ATOM 758 C C . GLY A 1 99 ? 17.079 -3.023 -6.410 1.00 82.19 99 GLY A C 1
ATOM 759 O O . GLY A 1 99 ? 16.569 -3.471 -5.382 1.00 82.19 99 GLY A O 1
ATOM 760 N N . ALA A 1 100 ? 16.840 -1.777 -6.836 1.00 80.50 100 ALA A N 1
ATOM 761 C CA . ALA A 1 100 ? 16.076 -0.784 -6.073 1.00 80.50 100 ALA A CA 1
ATOM 762 C C . ALA A 1 100 ? 14.618 -1.202 -5.823 1.00 80.50 100 ALA A C 1
ATOM 764 O O . ALA A 1 100 ? 14.125 -1.037 -4.708 1.00 80.50 100 ALA A O 1
ATOM 765 N N . LEU A 1 101 ? 13.963 -1.808 -6.818 1.00 79.69 101 LEU A N 1
ATOM 766 C CA . LEU A 1 101 ? 12.574 -2.259 -6.721 1.00 79.69 101 LEU A CA 1
ATOM 767 C C . LEU A 1 101 ? 12.414 -3.381 -5.684 1.00 79.69 101 LEU A C 1
ATOM 769 O O . LEU A 1 101 ? 11.589 -3.271 -4.778 1.00 79.69 101 LEU A O 1
ATOM 773 N N . THR A 1 102 ? 13.267 -4.409 -5.737 1.00 85.50 102 THR A N 1
ATOM 774 C CA . THR A 1 102 ? 13.282 -5.497 -4.744 1.00 85.50 102 THR A CA 1
ATOM 775 C C . THR A 1 102 ? 13.609 -4.995 -3.335 1.00 85.50 102 THR A C 1
ATOM 777 O O . THR A 1 102 ? 13.003 -5.439 -2.357 1.00 85.50 102 THR A O 1
ATOM 780 N N . ASN A 1 103 ? 14.544 -4.050 -3.202 1.00 88.75 103 ASN A N 1
ATOM 781 C CA . ASN A 1 103 ? 14.897 -3.469 -1.905 1.00 88.75 103 ASN A CA 1
ATOM 782 C C . ASN A 1 103 ? 13.745 -2.644 -1.320 1.00 88.75 103 ASN A C 1
ATOM 784 O O . ASN A 1 103 ? 13.408 -2.813 -0.148 1.00 88.75 103 ASN A O 1
ATOM 788 N N . GLY A 1 104 ? 13.111 -1.805 -2.141 1.00 88.81 104 GLY A N 1
ATOM 789 C CA . GLY A 1 104 ? 11.942 -1.021 -1.757 1.00 88.81 104 GLY A CA 1
ATOM 790 C C . GLY A 1 104 ? 10.762 -1.902 -1.346 1.00 88.81 104 GLY A C 1
ATOM 791 O O . GLY A 1 104 ? 10.188 -1.692 -0.279 1.00 88.81 104 GLY A O 1
ATOM 792 N N . TYR A 1 105 ? 10.470 -2.949 -2.127 1.00 88.56 105 TYR A N 1
ATOM 793 C CA . TYR A 1 105 ? 9.479 -3.975 -1.791 1.00 88.56 105 TYR A CA 1
ATOM 794 C C . TYR A 1 105 ? 9.739 -4.593 -0.414 1.00 88.56 105 TYR A C 1
ATOM 796 O O . TYR A 1 105 ? 8.863 -4.590 0.453 1.00 88.56 105 TYR A O 1
ATOM 804 N N . ASN A 1 106 ? 10.948 -5.122 -0.200 1.00 91.19 106 ASN A N 1
ATOM 805 C CA . ASN A 1 106 ? 11.298 -5.798 1.047 1.00 91.19 106 ASN A CA 1
ATOM 806 C C . ASN A 1 106 ? 11.227 -4.837 2.239 1.00 91.19 106 ASN A C 1
ATOM 808 O O . ASN A 1 106 ? 10.683 -5.205 3.281 1.00 91.19 106 ASN A O 1
ATOM 812 N N . ARG A 1 107 ? 11.708 -3.597 2.074 1.00 94.25 107 ARG A N 1
ATOM 813 C CA . ARG A 1 107 ? 11.637 -2.564 3.112 1.00 94.25 107 ARG A CA 1
ATOM 814 C C . ARG A 1 107 ? 10.192 -2.247 3.484 1.00 94.25 107 ARG A C 1
ATOM 816 O O . ARG A 1 107 ? 9.854 -2.288 4.665 1.00 94.25 107 ARG A O 1
ATOM 823 N N . LEU A 1 108 ? 9.339 -1.990 2.494 1.00 92.81 108 LEU A N 1
ATOM 824 C CA . LEU A 1 108 ? 7.930 -1.672 2.714 1.00 92.81 108 LEU A CA 1
ATOM 825 C C . LEU A 1 108 ? 7.183 -2.844 3.370 1.00 92.81 108 LEU A C 1
ATOM 827 O O . LEU A 1 108 ? 6.466 -2.652 4.351 1.00 92.81 108 LEU A O 1
ATOM 831 N N . ARG A 1 109 ? 7.408 -4.075 2.893 1.00 93.69 109 ARG A N 1
ATOM 832 C CA . ARG A 1 109 ? 6.843 -5.300 3.481 1.00 93.69 109 ARG A CA 1
ATOM 833 C C . ARG A 1 109 ? 7.210 -5.446 4.958 1.00 93.69 109 ARG A C 1
ATOM 835 O O . ARG A 1 109 ? 6.349 -5.769 5.776 1.00 93.69 109 ARG A O 1
ATOM 842 N N . ASP A 1 110 ? 8.475 -5.223 5.302 1.00 95.38 110 ASP A N 1
ATOM 843 C CA . ASP A 1 110 ? 8.966 -5.394 6.668 1.00 95.38 110 ASP A CA 1
ATOM 844 C C . ASP A 1 110 ? 8.438 -4.304 7.614 1.00 95.38 110 ASP A C 1
ATOM 846 O O . ASP A 1 110 ? 8.117 -4.611 8.764 1.00 95.38 110 ASP A O 1
ATOM 850 N N . LEU A 1 111 ? 8.295 -3.061 7.137 1.00 96.25 111 LEU A N 1
ATOM 851 C CA . LEU A 1 111 ? 7.663 -1.970 7.888 1.00 96.25 111 LEU A CA 1
ATOM 852 C C . LEU A 1 111 ? 6.183 -2.262 8.163 1.00 96.25 111 LEU A C 1
ATOM 854 O O . LEU A 1 111 ? 5.736 -2.174 9.307 1.00 96.25 111 LEU A O 1
ATOM 858 N N . ILE A 1 112 ? 5.437 -2.701 7.145 1.00 95.00 112 ILE A N 1
ATOM 859 C CA . ILE A 1 112 ? 4.023 -3.072 7.293 1.00 95.00 112 ILE A CA 1
ATOM 860 C C . ILE A 1 112 ? 3.869 -4.231 8.277 1.00 95.00 112 ILE A C 1
ATOM 862 O O . ILE A 1 112 ? 3.012 -4.170 9.154 1.00 95.00 112 ILE A O 1
ATOM 866 N N . ARG A 1 113 ? 4.731 -5.254 8.203 1.00 95.56 113 ARG A N 1
ATOM 867 C CA . ARG A 1 113 ? 4.702 -6.396 9.131 1.00 95.56 113 ARG A CA 1
ATOM 868 C C . ARG A 1 113 ? 4.741 -5.948 10.596 1.00 95.56 113 ARG A C 1
ATOM 870 O O . ARG A 1 113 ? 3.999 -6.485 11.413 1.00 95.56 113 ARG A O 1
ATOM 877 N N . GLN A 1 114 ? 5.553 -4.942 10.929 1.00 95.12 114 GLN A N 1
ATOM 878 C CA . GLN A 1 114 ? 5.674 -4.409 12.297 1.00 95.12 114 GLN A CA 1
ATOM 879 C C . GLN A 1 114 ? 4.403 -3.718 12.815 1.00 95.12 114 GLN A C 1
ATOM 881 O O . GLN A 1 114 ? 4.286 -3.473 14.018 1.00 95.12 114 GLN A O 1
ATOM 886 N N . ARG A 1 115 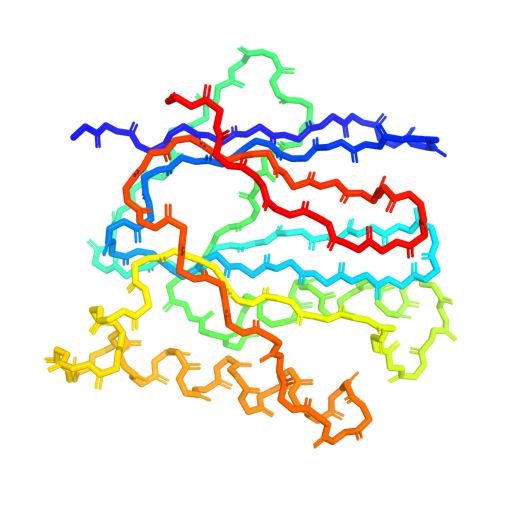? 3.474 -3.370 11.920 1.00 94.19 115 ARG A N 1
ATOM 887 C CA . ARG A 1 115 ? 2.191 -2.722 12.230 1.00 94.19 115 ARG A CA 1
ATOM 888 C C . ARG A 1 115 ? 0.987 -3.547 11.803 1.00 94.19 115 ARG A C 1
ATOM 890 O O . ARG A 1 115 ? -0.132 -3.069 11.894 1.00 94.19 115 ARG A O 1
ATOM 897 N N . ASN A 1 116 ? 1.201 -4.782 11.369 1.00 92.56 116 ASN A N 1
ATOM 898 C CA . ASN A 1 116 ? 0.158 -5.700 10.933 1.00 92.56 116 ASN A CA 1
ATOM 899 C C . ASN A 1 116 ? 0.194 -6.978 11.784 1.00 92.56 116 ASN A C 1
ATOM 901 O O . ASN A 1 116 ? 0.251 -8.085 11.259 1.00 92.56 116 ASN A O 1
ATOM 905 N N . ASN A 1 117 ? 0.271 -6.838 13.115 1.00 90.50 117 ASN A N 1
ATOM 906 C CA . ASN A 1 117 ? 0.347 -7.965 14.059 1.00 90.50 117 ASN A CA 1
ATOM 907 C C . ASN A 1 117 ? 1.460 -8.986 13.740 1.00 90.50 117 ASN A C 1
ATOM 909 O O . ASN A 1 117 ? 1.279 -10.192 13.899 1.00 90.50 117 ASN A O 1
ATOM 913 N N . ASN A 1 118 ? 2.617 -8.513 13.263 1.00 90.06 118 ASN A N 1
ATOM 914 C CA . ASN A 1 118 ? 3.728 -9.342 12.782 1.00 90.06 118 ASN A CA 1
ATOM 915 C C . ASN A 1 118 ? 3.393 -10.264 11.594 1.00 90.06 118 ASN A C 1
ATOM 917 O O . ASN A 1 118 ? 4.215 -11.109 11.230 1.00 90.06 118 ASN A O 1
ATOM 921 N N . GLN A 1 119 ? 2.243 -10.083 10.945 1.00 88.31 119 GLN A N 1
ATOM 922 C CA . GLN A 1 119 ? 1.877 -10.788 9.724 1.00 88.31 119 GLN A CA 1
ATOM 923 C C . GLN A 1 119 ? 2.342 -9.999 8.495 1.00 88.31 119 GLN A C 1
ATOM 925 O O . GLN A 1 119 ? 2.175 -8.775 8.442 1.00 88.31 119 GLN A O 1
ATOM 930 N N . PRO A 1 120 ? 2.948 -10.660 7.494 1.00 86.38 120 PRO A N 1
ATOM 931 C CA . PRO A 1 120 ? 3.284 -9.986 6.249 1.00 86.38 120 PRO A CA 1
ATOM 932 C C . PRO A 1 120 ? 2.003 -9.488 5.557 1.00 86.38 120 PRO A C 1
ATOM 934 O O . PRO A 1 120 ? 0.958 -10.131 5.690 1.00 86.38 120 PRO A O 1
ATOM 937 N N . PRO A 1 121 ? 2.063 -8.375 4.805 1.00 88.81 121 PRO A N 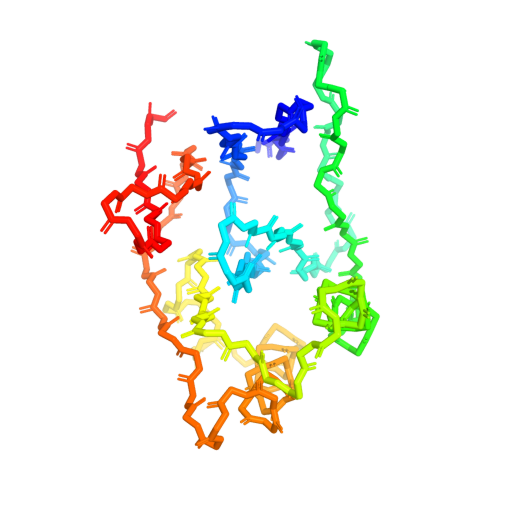1
ATOM 938 C CA . PRO A 1 121 ? 0.955 -7.997 3.939 1.00 88.81 121 PRO A CA 1
ATOM 939 C C . PRO A 1 121 ? 0.678 -9.103 2.919 1.00 88.81 121 PRO A C 1
ATOM 941 O O . PRO A 1 121 ? 1.602 -9.768 2.435 1.00 88.81 121 PRO A O 1
ATOM 944 N N . VAL A 1 122 ? -0.590 -9.262 2.550 1.00 89.38 122 VAL A N 1
ATOM 945 C CA . VAL A 1 122 ? -0.969 -10.116 1.422 1.00 89.38 122 VAL A CA 1
ATOM 946 C C . VAL A 1 122 ? -0.336 -9.526 0.161 1.00 89.38 122 VAL A C 1
ATOM 948 O O . VAL A 1 122 ? -0.372 -8.318 -0.044 1.00 89.38 122 VAL A O 1
ATOM 951 N N . SER A 1 123 ? 0.282 -10.355 -0.677 1.00 82.06 123 SER A N 1
ATOM 952 C CA . SER A 1 123 ? 0.730 -9.929 -2.008 1.00 82.06 123 SER A CA 1
ATOM 953 C C . SER A 1 123 ? -0.308 -10.365 -3.032 1.00 82.06 123 SER A C 1
ATOM 955 O O . SER A 1 123 ? -0.662 -11.542 -3.061 1.00 82.06 123 SER A O 1
ATOM 957 N N . ASN A 1 124 ? -0.782 -9.437 -3.853 1.00 81.31 124 ASN A N 1
ATOM 958 C CA . ASN A 1 124 ? -1.737 -9.701 -4.918 1.00 81.31 124 ASN A CA 1
ATOM 959 C C . ASN A 1 124 ? -1.109 -9.309 -6.257 1.00 81.31 124 ASN A C 1
ATOM 961 O O . ASN A 1 124 ? -0.879 -8.124 -6.493 1.00 81.31 124 ASN A O 1
ATOM 965 N N . ASP A 1 125 ? -0.808 -10.291 -7.108 1.00 77.62 125 ASP A N 1
ATOM 966 C CA . ASP A 1 125 ? -0.346 -9.987 -8.460 1.00 77.62 125 ASP A CA 1
ATOM 967 C C . ASP A 1 125 ? -1.524 -9.486 -9.282 1.00 77.62 125 ASP A C 1
ATOM 969 O O . ASP A 1 125 ? -2.432 -10.242 -9.636 1.00 77.62 125 ASP A O 1
ATOM 973 N N . THR A 1 126 ? -1.546 -8.183 -9.523 1.00 70.44 126 THR A N 1
ATOM 974 C CA . THR A 1 126 ? -2.610 -7.562 -10.303 1.00 70.44 126 THR A CA 1
ATOM 975 C C . THR A 1 126 ? -2.228 -7.420 -11.771 1.00 70.44 126 THR A C 1
ATOM 977 O O . THR A 1 126 ? -3.097 -7.064 -12.571 1.00 70.44 126 THR A O 1
ATOM 980 N N . GLY A 1 127 ? -0.975 -7.740 -12.119 1.00 68.25 127 GLY A N 1
ATOM 981 C CA . GLY A 1 127 ? -0.383 -7.508 -13.427 1.00 68.25 127 GLY A CA 1
ATOM 982 C C . GLY A 1 127 ? -0.446 -6.044 -13.858 1.00 68.25 127 GLY A C 1
ATOM 983 O O . GLY A 1 127 ? -0.629 -5.126 -13.050 1.00 68.25 127 GLY A O 1
ATOM 984 N N . ASP A 1 128 ? -0.332 -5.849 -15.165 1.00 67.94 128 ASP A N 1
ATOM 985 C CA . ASP A 1 128 ? -0.549 -4.566 -15.818 1.00 67.94 128 ASP A CA 1
ATOM 986 C C . ASP A 1 128 ? -2.056 -4.287 -15.939 1.00 67.94 128 ASP A C 1
ATOM 988 O O . ASP A 1 128 ? -2.853 -5.178 -16.253 1.00 67.94 128 ASP A O 1
ATOM 992 N N . GLY A 1 129 ? -2.466 -3.034 -15.752 1.00 64.56 129 GLY A N 1
ATOM 993 C CA . GLY A 1 129 ? -3.838 -2.605 -16.030 1.00 64.56 129 GLY A CA 1
ATOM 994 C C . GLY A 1 129 ? -4.381 -1.614 -15.019 1.00 64.56 129 GLY A C 1
ATOM 995 O O . GLY A 1 129 ? -3.634 -1.006 -14.256 1.00 64.56 129 GLY A O 1
ATOM 996 N N . LYS A 1 130 ? -5.696 -1.410 -15.047 1.00 71.44 130 LYS A N 1
ATOM 997 C CA . LYS A 1 130 ? -6.403 -0.542 -14.102 1.00 71.44 130 LYS A CA 1
ATOM 998 C C . LYS A 1 130 ? -7.016 -1.372 -12.988 1.00 71.44 130 LYS A C 1
ATOM 1000 O O . LYS A 1 130 ? -7.632 -2.401 -13.251 1.00 71.44 130 LYS A O 1
ATOM 1005 N N . HIS A 1 131 ? -6.922 -0.921 -11.747 1.00 76.81 131 HIS A N 1
ATOM 1006 C CA . HIS A 1 131 ? -7.418 -1.625 -10.574 1.00 76.81 131 HIS A CA 1
ATOM 1007 C C . HIS A 1 131 ? -8.282 -0.718 -9.721 1.00 76.81 131 HIS A C 1
ATOM 1009 O O . HIS A 1 131 ? -7.951 0.440 -9.516 1.00 76.81 131 HIS A O 1
ATOM 1015 N N . ILE A 1 132 ? -9.369 -1.262 -9.189 1.00 78.62 132 ILE A N 1
ATOM 1016 C CA . ILE A 1 132 ? -10.157 -0.643 -8.132 1.00 78.62 132 ILE A CA 1
ATOM 1017 C C . ILE A 1 132 ? -9.787 -1.282 -6.795 1.00 78.62 132 ILE A C 1
ATOM 1019 O O . ILE A 1 132 ? -9.722 -2.504 -6.686 1.00 78.62 132 ILE A O 1
ATOM 1023 N N . ILE A 1 133 ? -9.573 -0.452 -5.786 1.00 81.00 133 ILE A N 1
ATOM 1024 C CA . ILE A 1 133 ? -9.283 -0.791 -4.399 1.00 81.00 133 ILE A CA 1
ATOM 1025 C C . ILE A 1 133 ? -10.456 -0.281 -3.581 1.00 81.00 133 ILE A C 1
ATOM 1027 O O . ILE A 1 133 ? -10.798 0.891 -3.687 1.00 81.00 133 ILE A O 1
ATOM 1031 N N . ARG A 1 134 ? -11.095 -1.123 -2.776 1.00 80.38 134 ARG A N 1
ATOM 1032 C CA . ARG A 1 134 ? -12.216 -0.698 -1.927 1.00 80.38 134 ARG A CA 1
ATOM 1033 C C . ARG A 1 134 ? -12.417 -1.641 -0.760 1.00 80.38 134 ARG A C 1
ATOM 1035 O O . ARG A 1 134 ? -11.996 -2.791 -0.823 1.00 80.38 134 ARG A O 1
ATOM 1042 N N . ILE A 1 135 ? -13.151 -1.200 0.253 1.00 79.94 135 ILE A N 1
ATOM 1043 C CA . ILE A 1 135 ? -13.667 -2.111 1.277 1.00 79.94 135 ILE A CA 1
ATOM 1044 C C . ILE A 1 135 ? -14.967 -2.731 0.760 1.00 79.94 135 ILE A C 1
ATOM 1046 O O . ILE A 1 135 ? -15.924 -2.025 0.448 1.00 79.94 135 ILE A O 1
ATOM 1050 N N . GLN A 1 136 ? -15.010 -4.057 0.661 1.00 82.12 136 GLN A N 1
ATOM 1051 C CA . GLN A 1 136 ? -16.195 -4.811 0.267 1.00 82.12 136 GLN A CA 1
ATOM 1052 C C . GLN A 1 136 ? -16.429 -5.947 1.263 1.00 82.12 136 GLN A C 1
ATOM 1054 O O . GLN A 1 136 ? -15.565 -6.793 1.470 1.00 82.12 136 GLN A O 1
ATOM 1059 N N . GLY A 1 137 ? -17.609 -5.969 1.891 1.00 81.88 137 GLY A N 1
ATOM 1060 C CA . GLY A 1 137 ? -17.944 -6.994 2.887 1.00 81.88 137 GLY A CA 1
ATOM 1061 C C . GLY A 1 137 ? -17.031 -6.981 4.121 1.00 81.88 137 GLY A C 1
ATOM 1062 O O . GLY A 1 137 ? -16.803 -8.032 4.706 1.00 81.88 137 GLY A O 1
ATOM 1063 N N . GLY A 1 138 ? -16.482 -5.814 4.482 1.00 82.81 138 GLY A N 1
ATOM 1064 C CA . GLY A 1 138 ? -15.570 -5.643 5.621 1.00 82.81 138 GLY A CA 1
ATOM 1065 C C . GLY A 1 138 ? -14.091 -5.903 5.321 1.00 82.81 138 GLY A C 1
ATOM 1066 O O . GLY A 1 138 ? -13.259 -5.620 6.176 1.00 82.81 138 GLY A O 1
ATOM 1067 N N . ASN A 1 139 ? -13.752 -6.367 4.114 1.00 85.56 139 ASN A N 1
ATOM 1068 C CA . ASN A 1 139 ? -12.372 -6.654 3.713 1.00 85.56 139 ASN A CA 1
ATOM 1069 C C . ASN A 1 139 ? -11.902 -5.714 2.607 1.00 85.56 139 ASN A C 1
ATOM 1071 O O . ASN A 1 139 ? -12.701 -5.241 1.793 1.00 85.56 139 ASN A O 1
ATOM 1075 N N . LEU A 1 140 ? -10.598 -5.471 2.558 1.00 86.44 140 LEU A N 1
ATOM 1076 C CA . LEU A 1 140 ? -9.957 -4.745 1.478 1.00 86.44 140 LEU A CA 1
ATOM 1077 C C . LEU A 1 140 ? -9.932 -5.629 0.224 1.00 86.44 140 LEU A C 1
ATOM 1079 O O . LEU A 1 140 ? -9.462 -6.762 0.233 1.00 86.44 140 LEU A O 1
ATOM 1083 N N . ASN A 1 141 ? -10.472 -5.119 -0.876 1.00 85.25 141 ASN A N 1
ATOM 1084 C CA . ASN A 1 141 ? -10.562 -5.830 -2.141 1.00 85.25 141 ASN A CA 1
ATOM 1085 C C . ASN A 1 141 ? -9.880 -5.021 -3.240 1.00 85.25 141 ASN A C 1
ATOM 1087 O O . ASN A 1 141 ? -10.141 -3.825 -3.375 1.00 85.25 141 ASN A O 1
ATOM 1091 N N . ILE A 1 142 ? -9.041 -5.693 -4.030 1.00 84.31 142 ILE A N 1
ATOM 1092 C CA . ILE A 1 142 ? -8.386 -5.123 -5.207 1.00 84.31 142 ILE A CA 1
ATOM 1093 C C . ILE A 1 142 ? -8.795 -5.948 -6.418 1.00 84.31 142 ILE A C 1
ATOM 1095 O O . ILE A 1 142 ? -8.635 -7.170 -6.428 1.00 84.31 142 ILE A O 1
ATOM 1099 N N . ARG A 1 143 ? -9.326 -5.283 -7.442 1.00 80.31 143 ARG A N 1
ATOM 1100 C CA . ARG A 1 143 ? -9.842 -5.930 -8.649 1.00 80.31 143 ARG A CA 1
ATOM 1101 C C . ARG A 1 143 ? -9.404 -5.175 -9.898 1.00 80.31 143 ARG A C 1
ATOM 1103 O O . ARG A 1 143 ? -9.529 -3.959 -9.948 1.00 80.31 143 ARG A O 1
ATOM 1110 N N . ASN A 1 144 ? -8.991 -5.898 -10.938 1.00 75.31 144 ASN A N 1
ATOM 1111 C CA . ASN A 1 144 ? -8.757 -5.333 -12.269 1.00 75.31 144 ASN A CA 1
ATOM 1112 C C . ASN A 1 144 ? -10.082 -4.877 -12.934 1.00 75.31 144 ASN A C 1
ATOM 1114 O O . ASN A 1 144 ? -11.112 -5.557 -12.833 1.00 75.31 144 ASN A O 1
ATOM 1118 N N . ILE A 1 145 ? -10.064 -3.705 -13.571 1.00 71.81 145 ILE A N 1
ATOM 1119 C CA . ILE A 1 145 ? -11.205 -3.056 -14.231 1.00 71.81 145 ILE A CA 1
ATOM 1120 C C . ILE A 1 145 ? -10.950 -2.689 -15.706 1.00 71.81 145 ILE A C 1
ATOM 1122 O O . ILE A 1 145 ? -11.818 -2.050 -16.301 1.00 71.81 145 ILE A O 1
ATOM 1126 N N . GLY A 1 146 ? -9.831 -3.125 -16.300 1.00 61.97 146 GLY A N 1
ATOM 1127 C CA . GLY A 1 146 ? -9.485 -2.898 -17.711 1.00 61.97 146 GLY A CA 1
ATOM 1128 C C . GLY A 1 146 ? -8.337 -1.925 -17.888 1.00 61.97 146 GLY A C 1
ATOM 1129 O O . GLY A 1 146 ? -8.603 -0.704 -17.852 1.00 61.97 146 GLY A O 1
#

Nearest PDB structures (foldseek):
  7skp-assembly1_B  TM=4.505E-01  e=7.041E-01  synthetic construct
  2yn3-assembly3_D  TM=3.420E-01  e=1.106E+00  Salmonella enterica subsp. enterica serovar Typhimurium str. LT2
  6imm-assembly1_P-60  TM=3.933E-01  e=1.343E+00  Sindbis virus
  2yn5-assembly1_B  TM=3.142E-01  e=2.913E+00  Salmonella enterica subsp. enterica serovar Typhimurium str. LT2

Secondary structure (DSSP, 8-state):
----BEE--SSSS-EEEEE--SSEEEEEEEETTEEEEEEEE-TT----B-TT-SBPPEEES-HHHHHHHHHHHHHHTT-SS-SEEEEEE-HHHHHHS-HHHHHHHHHHHHHHHTTTTTPPPEEEE--SSEEEEEEETTEEEEEE--

pLDDT: mean 76.09, std 17.09, range [32.47, 96.25]

Sequence (146 aa):
MAEQEFATPTGLLDYAITTTLNSCIGVAVRVGNRFMSAHLVMYGQQIPYVAPANLQIFNAADADTVFAYIDSLRLQENSANFDEAILFGATDEWRNTGGALTNGYNRLRDLIRQRNNNQPPVSNDTGDGKHIIRIQGGNLNIRNIG

Solvent-accessible surface area (backbone atoms only — not comparable to full-atom values): 7966 Å² total; per-residue (Å²): 134,81,25,46,35,30,25,55,80,82,85,86,80,50,44,33,37,40,35,53,20,70,67,30,43,36,37,37,39,28,45,86,97,46,71,45,57,36,29,38,34,49,94,80,65,64,67,42,83,42,88,87,42,79,30,75,63,47,72,32,76,40,35,67,60,38,45,54,58,55,51,45,54,27,62,77,68,74,40,89,39,44,80,44,42,38,37,37,15,32,53,69,52,40,75,68,68,52,67,70,57,27,50,37,51,54,50,36,43,54,58,47,11,76,32,31,84,71,38,69,50,48,76,45,72,60,43,72,43,25,31,40,36,32,70,56,97,86,37,85,42,79,43,80,74,102

Radius of gyration: 13.91 Å; Cα contacts (8 Å, |Δi|>4): 326; chains: 1; bounding box: 37×27×38 Å

Foldseek 3Di:
DAKEKAWDDDDQKIKIKTFFQPQKKKKKFADFQDIAIAIQHPDPGDHDYDPPRPDDHHYDVALVVRLVVRVVVCVVVVHQATCAMEIEEQVCCLCPVDDSSVVSVVSNQCSNCNRHVVDGHHYDYQYGAMWMWIQDPRDTDIDHDD

Mean predicted aligned error: 7.69 Å